Protein AF-A0A8H9GTN0-F1 (afdb_monomer_lite)

Sequence (130 aa):
MPLTSEQLRRVQFLVQPAAWAFHETLPDEQAADLEVALAETGDLRLVAAYVLDVVAQAAGRAGAAASAGQVKRFRVEGEYEEEYFAGTSVEAGDAQAWTARAAELRADVKGELDLRDQPGTVSGPVEVSF

Radius of gyration: 23.11 Å; chains: 1; bounding box: 48×49×85 Å

Organism: NCBI:txid1452751

Secondary structure (DSSP, 8-state):
-PPPHHHHHHHHHHH-HHHHHHHTTS-TTTS--HHHHHHHH--HHHHHHHHHHHHHHHHHHHHHHHHHHT------SS-----------HHHHHHHHHHHHHHHHHHHHHHHHHHHH-------------

pLDDT: mean 73.45, std 18.66, range [33.41, 91.69]

Foldseek 3Di:
DDDDPVLVVVLCVLLDVVLVVLLVVDDPVLRDDLVVQCVVPVDSLLSSLSSLQSSLVVLVVVLVVVVVPPPPPDPDPDDDDPPPPPCPPVSNVSSVVSNVSSVVSVVVVVVVVVVVPDPDDPPDDPPPDD

Structure (mmCIF, N/CA/C/O backbone):
data_AF-A0A8H9GTN0-F1
#
_entry.id   AF-A0A8H9GTN0-F1
#
loop_
_atom_site.group_PDB
_atom_site.id
_atom_site.type_symbol
_atom_site.label_atom_id
_atom_site.label_alt_id
_atom_site.label_comp_id
_atom_site.label_asym_id
_atom_site.label_entity_id
_atom_site.label_seq_id
_atom_site.pdbx_PDB_ins_code
_atom_site.Cartn_x
_atom_site.Cartn_y
_atom_site.Cartn_z
_atom_site.occupancy
_atom_site.B_iso_or_equiv
_atom_site.auth_seq_id
_atom_site.auth_comp_id
_atom_site.auth_asym_id
_atom_site.auth_atom_id
_atom_site.pdbx_PDB_model_num
ATOM 1 N N . MET A 1 1 ? -1.096 20.865 5.136 1.00 58.28 1 MET A N 1
ATOM 2 C CA . MET A 1 1 ? -0.351 21.019 6.408 1.00 58.28 1 MET A CA 1
ATOM 3 C C . MET A 1 1 ? 0.605 19.855 6.391 1.00 58.28 1 MET A C 1
ATOM 5 O O . MET A 1 1 ? 0.104 18.734 6.349 1.00 58.28 1 MET A O 1
ATOM 9 N N . PRO A 1 2 ? 1.921 20.103 6.368 1.00 76.25 2 PRO A N 1
ATOM 10 C CA . PRO A 1 2 ? 2.879 19.035 6.135 1.00 76.25 2 PRO A CA 1
ATOM 11 C C . PRO A 1 2 ? 2.801 18.005 7.259 1.00 76.25 2 PRO A C 1
ATOM 13 O O . PRO A 1 2 ? 2.577 18.368 8.420 1.00 76.25 2 PRO A O 1
ATOM 16 N N . LEU A 1 3 ? 2.987 16.726 6.917 1.00 80.06 3 LEU A N 1
ATOM 17 C CA . LEU A 1 3 ? 3.062 15.663 7.916 1.00 80.06 3 LEU A CA 1
ATOM 18 C C . LEU A 1 3 ? 4.161 16.000 8.925 1.00 80.06 3 LEU A C 1
ATOM 20 O O . LEU A 1 3 ? 5.279 16.373 8.566 1.00 80.06 3 LEU A O 1
ATOM 24 N N . THR A 1 4 ? 3.853 15.831 10.206 1.00 90.56 4 THR A N 1
ATOM 25 C CA . THR A 1 4 ? 4.872 15.930 11.255 1.00 90.56 4 THR A CA 1
ATOM 26 C C . THR A 1 4 ? 5.905 14.808 11.100 1.00 90.56 4 THR A C 1
ATOM 28 O O . THR A 1 4 ? 5.602 13.734 10.576 1.00 90.56 4 THR A O 1
ATOM 31 N N . SER A 1 5 ? 7.128 15.013 11.602 1.00 88.12 5 SER A N 1
ATOM 32 C CA . SER A 1 5 ? 8.203 14.009 11.515 1.00 88.12 5 SER A CA 1
ATOM 33 C C . SER A 1 5 ? 7.815 12.656 12.123 1.00 88.12 5 SER A C 1
ATOM 35 O O . SER A 1 5 ? 8.234 11.612 11.628 1.00 88.12 5 SER A O 1
ATOM 37 N N . GLU A 1 6 ? 6.992 12.666 13.173 1.00 89.62 6 GLU A N 1
ATOM 38 C CA . GLU A 1 6 ? 6.504 11.444 13.814 1.00 89.62 6 GLU A CA 1
ATOM 39 C C . GLU A 1 6 ? 5.459 10.723 12.952 1.00 89.62 6 GLU A C 1
ATOM 41 O O . GLU A 1 6 ? 5.532 9.507 12.774 1.00 89.62 6 GLU A O 1
ATOM 46 N N . GLN A 1 7 ? 4.528 11.468 12.342 1.00 88.94 7 GLN A N 1
ATOM 47 C CA . GLN A 1 7 ? 3.561 10.906 11.394 1.00 88.94 7 GLN A CA 1
ATOM 48 C C . GLN A 1 7 ? 4.267 10.279 10.191 1.00 88.94 7 GLN A C 1
ATOM 50 O O . GLN A 1 7 ? 3.938 9.158 9.808 1.00 88.94 7 GLN A O 1
ATOM 55 N N . LEU A 1 8 ? 5.280 10.958 9.645 1.00 88.94 8 LEU A N 1
ATOM 56 C CA . LEU A 1 8 ? 6.074 10.443 8.533 1.00 88.94 8 LEU A CA 1
ATOM 57 C C . LEU A 1 8 ? 6.791 9.140 8.909 1.00 88.94 8 LEU A C 1
ATOM 59 O O . LEU A 1 8 ? 6.680 8.148 8.191 1.00 88.94 8 LEU A O 1
ATOM 63 N N . ARG A 1 9 ? 7.462 9.102 10.068 1.00 88.94 9 ARG A N 1
ATOM 64 C CA . ARG A 1 9 ? 8.134 7.888 10.559 1.00 88.94 9 ARG A CA 1
ATOM 65 C C . ARG A 1 9 ? 7.151 6.731 10.736 1.00 88.94 9 ARG A C 1
ATOM 67 O O . ARG A 1 9 ? 7.482 5.584 10.434 1.00 88.94 9 ARG A O 1
ATOM 74 N N . ARG A 1 10 ? 5.933 7.014 11.206 1.00 89.38 10 ARG A N 1
ATOM 75 C CA . ARG A 1 10 ? 4.895 5.992 11.366 1.00 89.38 10 ARG A CA 1
ATOM 76 C C . ARG A 1 10 ? 4.421 5.442 10.023 1.00 89.38 10 ARG A C 1
ATOM 78 O O . ARG A 1 10 ? 4.278 4.228 9.906 1.00 89.38 10 ARG A O 1
ATOM 85 N N . VAL A 1 11 ? 4.224 6.301 9.023 1.00 90.06 11 VAL A N 1
ATOM 86 C CA . VAL A 1 11 ? 3.872 5.881 7.657 1.00 90.06 11 VAL A CA 1
ATOM 87 C C . VAL A 1 11 ? 4.987 5.021 7.062 1.00 90.06 11 VAL A C 1
ATOM 89 O O . VAL A 1 11 ? 4.707 3.915 6.612 1.00 90.06 11 VAL A O 1
ATOM 92 N N . GLN A 1 12 ? 6.249 5.449 7.157 1.00 88.69 12 GLN A N 1
ATOM 93 C CA . GLN A 1 12 ? 7.406 4.678 6.680 1.00 88.69 12 GLN A CA 1
ATOM 94 C C . GLN A 1 12 ? 7.477 3.279 7.303 1.00 88.69 12 GLN A C 1
ATOM 96 O O . GLN A 1 12 ? 7.710 2.288 6.612 1.00 88.69 12 GLN A O 1
ATOM 101 N N . PHE A 1 13 ? 7.224 3.180 8.610 1.00 90.75 13 PHE A N 1
ATOM 102 C CA . PHE A 1 13 ? 7.180 1.894 9.300 1.00 90.75 13 PHE A CA 1
ATOM 103 C C . PHE A 1 13 ? 6.061 0.982 8.769 1.00 90.75 13 PHE A C 1
ATOM 105 O O . PHE A 1 13 ? 6.279 -0.214 8.593 1.00 90.75 13 PHE A O 1
ATOM 112 N N . LEU A 1 14 ? 4.870 1.532 8.504 1.00 89.50 14 LEU A N 1
ATOM 113 C CA . LEU A 1 14 ? 3.714 0.767 8.021 1.00 89.50 14 LEU A CA 1
ATOM 114 C C . LEU A 1 14 ? 3.846 0.336 6.555 1.00 89.50 14 LEU A C 1
ATOM 116 O O . LEU A 1 14 ? 3.432 -0.773 6.217 1.00 89.50 14 LEU A O 1
ATOM 120 N N . VAL A 1 15 ? 4.430 1.196 5.717 1.00 88.62 15 VAL A N 1
ATOM 121 C CA . VAL A 1 15 ? 4.717 0.926 4.299 1.00 88.62 15 VAL A CA 1
ATOM 122 C C . VAL A 1 15 ? 5.818 -0.128 4.146 1.00 88.62 15 VAL A C 1
ATOM 124 O O . VAL A 1 15 ? 5.799 -0.879 3.184 1.00 88.62 15 VAL A O 1
ATOM 127 N N . GLN A 1 16 ? 6.694 -0.279 5.142 1.00 88.12 16 GLN A N 1
ATOM 128 C CA . GLN A 1 16 ? 7.892 -1.125 5.126 1.00 88.12 16 GLN A CA 1
ATOM 129 C C . GLN A 1 16 ? 9.039 -0.536 4.278 1.00 88.12 16 GLN A C 1
ATOM 131 O O . GLN A 1 16 ? 8.797 0.120 3.262 1.00 88.12 16 GLN A O 1
ATOM 136 N N . PRO A 1 17 ? 10.311 -0.791 4.652 1.00 84.69 17 PRO A N 1
ATOM 137 C CA . PRO A 1 17 ? 11.462 -0.136 4.024 1.00 84.69 17 PRO A CA 1
ATOM 138 C C . PRO A 1 17 ? 11.606 -0.393 2.519 1.00 84.69 17 PRO A C 1
ATOM 140 O O . PRO A 1 17 ? 11.999 0.510 1.791 1.00 84.69 17 PRO A O 1
ATOM 143 N N . ALA A 1 18 ? 11.284 -1.602 2.046 1.00 82.81 18 ALA A N 1
ATOM 144 C CA . ALA A 1 18 ? 11.433 -1.964 0.634 1.00 82.81 18 ALA A CA 1
ATOM 145 C C . ALA A 1 18 ? 10.444 -1.207 -0.269 1.00 82.81 18 ALA A C 1
ATOM 147 O O . ALA A 1 18 ? 10.841 -0.638 -1.283 1.00 82.81 18 ALA A O 1
ATOM 148 N N . ALA A 1 19 ? 9.173 -1.140 0.134 1.00 84.06 19 ALA A N 1
ATOM 149 C CA . ALA A 1 19 ? 8.153 -0.373 -0.575 1.00 84.06 19 ALA A CA 1
ATOM 150 C C . ALA A 1 19 ? 8.440 1.133 -0.525 1.00 84.06 19 ALA A C 1
ATOM 152 O O . ALA A 1 19 ? 8.255 1.827 -1.521 1.00 84.06 19 ALA A O 1
ATOM 153 N N . TRP A 1 20 ? 8.931 1.637 0.613 1.00 86.88 20 TRP A N 1
ATOM 154 C CA . TRP A 1 20 ? 9.318 3.042 0.736 1.00 86.88 20 TRP A CA 1
ATOM 155 C C . TRP A 1 20 ? 10.485 3.396 -0.191 1.00 86.88 20 TRP A C 1
ATOM 157 O O . TRP A 1 20 ? 10.409 4.373 -0.924 1.00 86.88 20 TRP A O 1
ATOM 167 N N . ALA A 1 21 ? 11.528 2.564 -0.228 1.00 86.00 21 ALA A N 1
ATOM 168 C CA . ALA A 1 21 ? 12.650 2.768 -1.137 1.00 86.00 21 ALA A CA 1
ATOM 169 C C . ALA A 1 21 ? 12.200 2.766 -2.607 1.00 86.00 21 ALA A C 1
ATOM 171 O O . ALA A 1 21 ? 12.689 3.568 -3.394 1.00 86.00 21 ALA A O 1
ATOM 172 N N . PHE A 1 22 ? 11.243 1.908 -2.981 1.00 83.56 22 PHE A N 1
ATOM 173 C CA . PHE A 1 22 ? 10.677 1.916 -4.330 1.00 83.56 22 PHE A CA 1
ATOM 174 C C . PHE A 1 22 ? 9.868 3.190 -4.613 1.00 83.56 22 PHE A C 1
ATOM 176 O O . PHE A 1 22 ? 10.012 3.771 -5.687 1.00 83.56 22 PHE A O 1
ATOM 183 N N . HIS A 1 23 ? 9.069 3.666 -3.652 1.00 85.62 23 HIS A N 1
ATOM 184 C CA . HIS A 1 23 ? 8.344 4.940 -3.755 1.00 85.62 23 HIS A CA 1
ATOM 185 C C . HIS A 1 23 ? 9.287 6.119 -4.028 1.00 85.62 23 HIS A C 1
ATOM 187 O O . HIS A 1 23 ? 8.995 6.920 -4.909 1.00 85.62 23 HIS A O 1
ATOM 193 N N . GLU A 1 24 ? 10.449 6.166 -3.371 1.00 86.75 24 GLU A N 1
ATOM 194 C CA . GLU A 1 24 ? 11.464 7.215 -3.576 1.00 86.75 24 GLU A CA 1
ATOM 195 C C . GLU A 1 24 ? 12.102 7.199 -4.977 1.00 86.75 24 GLU A C 1
ATOM 197 O O . GLU A 1 24 ? 12.718 8.183 -5.385 1.00 86.75 24 GLU A O 1
ATOM 202 N N . THR A 1 25 ? 11.958 6.106 -5.735 1.00 85.50 25 THR A N 1
ATOM 203 C CA . THR A 1 25 ? 12.416 6.034 -7.135 1.00 85.50 25 THR A CA 1
ATOM 204 C C . THR A 1 25 ? 11.370 6.502 -8.146 1.00 85.50 25 THR A C 1
ATOM 206 O O . THR A 1 25 ? 11.694 6.665 -9.326 1.00 85.50 25 THR A O 1
ATOM 209 N N . LEU A 1 26 ? 10.120 6.704 -7.715 1.00 83.62 26 LEU A N 1
ATOM 210 C CA . LEU A 1 26 ? 9.044 7.134 -8.600 1.00 83.62 26 LEU A CA 1
ATOM 211 C C . LEU A 1 26 ? 9.181 8.626 -8.933 1.00 83.62 26 LEU A C 1
ATOM 213 O O . LEU A 1 26 ? 9.571 9.417 -8.076 1.00 83.62 26 LEU A O 1
ATOM 217 N N . PRO A 1 27 ? 8.832 9.039 -10.164 1.00 85.44 27 PRO A N 1
ATOM 218 C CA . PRO A 1 27 ? 8.740 10.457 -10.488 1.00 85.44 27 PRO A CA 1
ATOM 219 C C . PRO A 1 27 ? 7.619 11.113 -9.672 1.00 85.44 27 PRO A C 1
ATOM 221 O O . PRO A 1 27 ? 6.608 10.467 -9.389 1.00 85.44 27 PRO A O 1
ATOM 224 N N . ASP A 1 28 ? 7.760 12.404 -9.362 1.00 81.50 28 ASP A N 1
ATOM 225 C CA . ASP A 1 28 ? 6.830 13.147 -8.493 1.00 81.50 28 ASP A CA 1
ATOM 226 C C . ASP A 1 28 ? 5.359 13.047 -8.940 1.00 81.50 28 ASP A C 1
ATOM 228 O O . ASP A 1 28 ? 4.457 12.978 -8.115 1.00 81.50 28 ASP A O 1
ATOM 232 N N . GLU A 1 29 ? 5.106 12.963 -10.250 1.00 83.44 29 GLU A N 1
ATOM 233 C CA . GLU A 1 29 ? 3.761 12.815 -10.832 1.00 83.44 29 GLU A CA 1
ATOM 234 C C . GLU A 1 29 ? 3.093 11.465 -10.511 1.00 83.44 29 GLU A C 1
ATOM 236 O O . GLU A 1 29 ? 1.875 11.324 -10.621 1.00 83.44 29 GLU A O 1
ATOM 241 N N . GLN A 1 30 ? 3.890 10.451 -10.172 1.00 78.38 30 GLN A N 1
ATOM 242 C CA . GLN A 1 30 ? 3.447 9.095 -9.836 1.00 78.38 30 GLN A CA 1
ATOM 243 C C . GLN A 1 30 ? 3.631 8.785 -8.348 1.00 78.38 30 GLN A C 1
ATOM 245 O O . GLN A 1 30 ? 3.104 7.781 -7.867 1.00 78.38 30 GLN A O 1
ATOM 250 N N . ALA A 1 31 ? 4.370 9.621 -7.619 1.00 83.81 31 ALA A N 1
ATOM 251 C CA . ALA A 1 31 ? 4.550 9.492 -6.189 1.00 83.81 31 ALA A CA 1
ATOM 252 C C . ALA A 1 31 ? 3.240 9.815 -5.451 1.00 83.81 31 ALA A C 1
ATOM 254 O O . ALA A 1 31 ? 2.505 10.743 -5.782 1.00 83.81 31 ALA A O 1
ATOM 255 N N . ALA A 1 32 ? 2.938 9.031 -4.417 1.00 85.00 32 ALA A N 1
ATOM 256 C CA . ALA A 1 32 ? 1.802 9.289 -3.543 1.00 85.00 32 ALA A CA 1
ATOM 257 C C . AL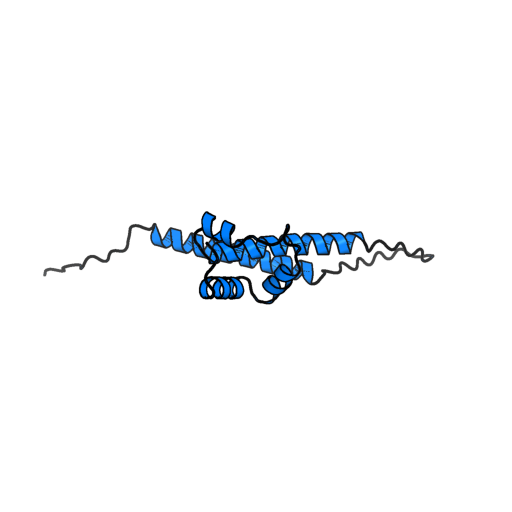A A 1 32 ? 1.938 10.639 -2.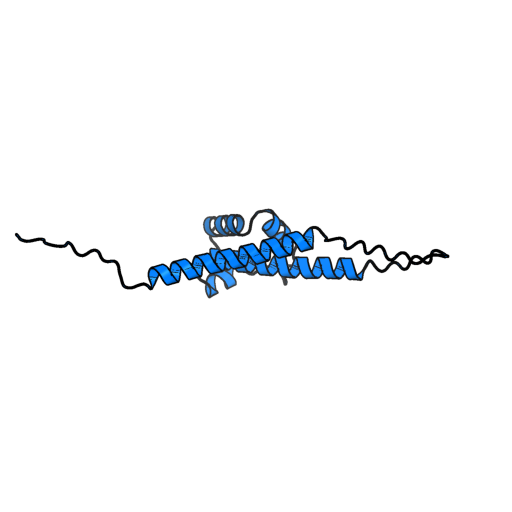808 1.00 85.00 32 ALA A C 1
ATOM 259 O O . ALA A 1 32 ? 2.884 10.831 -2.043 1.00 85.00 32 ALA A O 1
ATOM 260 N N . ASP A 1 33 ? 0.952 11.526 -2.975 1.00 87.94 33 ASP A N 1
ATOM 261 C CA . ASP A 1 33 ? 0.822 12.749 -2.178 1.00 87.94 33 ASP A CA 1
ATOM 262 C C . ASP A 1 33 ? 0.269 12.420 -0.782 1.00 87.94 33 ASP A C 1
ATOM 264 O O . ASP A 1 33 ? -0.917 12.130 -0.590 1.00 87.94 33 ASP A O 1
ATOM 268 N N . LEU A 1 34 ? 1.164 12.437 0.205 1.00 88.00 34 LEU A N 1
ATOM 269 C CA . LEU A 1 34 ? 0.851 12.083 1.588 1.00 88.00 34 LEU A CA 1
ATOM 270 C C . LEU A 1 34 ? -0.011 13.140 2.283 1.00 88.00 34 LEU A C 1
ATOM 272 O O . LEU A 1 34 ? -0.796 12.786 3.164 1.00 88.00 34 LEU A O 1
ATOM 276 N N . GLU A 1 35 ? 0.137 14.419 1.926 1.00 87.12 35 GLU A N 1
ATOM 277 C CA . GLU A 1 35 ? -0.633 15.500 2.547 1.00 87.12 35 GLU A CA 1
ATOM 278 C C . GLU A 1 35 ? -2.100 15.405 2.142 1.00 87.12 35 GLU A C 1
ATOM 280 O O . GLU A 1 35 ? -2.982 15.483 3.000 1.00 87.12 35 GLU A O 1
ATOM 285 N N . VAL A 1 36 ? -2.355 15.178 0.852 1.00 87.56 36 VAL A N 1
ATOM 286 C CA . VAL A 1 36 ? -3.710 14.981 0.331 1.00 87.56 36 VAL A CA 1
ATOM 287 C C . VAL A 1 36 ? -4.309 13.693 0.895 1.00 87.56 36 VAL A C 1
ATOM 289 O O . VAL A 1 36 ? -5.425 13.711 1.409 1.00 87.56 36 VAL A O 1
ATOM 292 N N . ALA A 1 37 ? -3.557 12.588 0.899 1.00 87.88 37 ALA A N 1
ATOM 293 C CA . ALA A 1 37 ? -4.042 11.321 1.446 1.00 87.88 37 ALA A CA 1
ATOM 294 C C . ALA A 1 37 ? -4.420 11.431 2.935 1.00 87.88 37 ALA A C 1
ATOM 296 O O . ALA A 1 37 ? -5.439 10.879 3.359 1.00 87.88 37 ALA A O 1
ATOM 297 N N . LEU A 1 38 ? -3.628 12.153 3.735 1.00 88.31 38 LEU A N 1
ATOM 298 C CA . LEU A 1 38 ? -3.928 12.375 5.150 1.00 88.31 38 LEU A CA 1
ATOM 299 C C . LEU A 1 38 ? -5.151 13.278 5.339 1.00 88.31 38 LEU A C 1
ATOM 301 O O . LEU A 1 38 ? -5.950 13.019 6.236 1.00 88.31 38 LEU A O 1
ATOM 305 N N . ALA A 1 39 ? -5.308 14.311 4.509 1.00 87.25 39 ALA A N 1
ATOM 306 C CA . ALA A 1 39 ? -6.461 15.207 4.568 1.00 87.25 39 ALA A CA 1
ATOM 307 C C . ALA A 1 39 ? -7.782 14.484 4.252 1.00 87.25 39 ALA A C 1
ATOM 309 O O . ALA A 1 39 ? -8.781 14.733 4.922 1.00 87.25 39 ALA A O 1
ATOM 310 N N . GLU A 1 40 ? -7.771 13.568 3.282 1.00 89.38 40 GLU A N 1
ATOM 311 C CA . GLU A 1 40 ? -8.961 12.817 2.860 1.00 89.38 40 GLU A CA 1
ATOM 312 C C . GLU A 1 40 ? -9.321 11.678 3.825 1.00 89.38 40 GLU A C 1
ATOM 314 O O . GLU A 1 40 ? -10.494 11.429 4.096 1.00 89.38 40 GLU A O 1
ATOM 319 N N . THR A 1 41 ? -8.322 10.963 4.351 1.00 87.31 41 THR A N 1
ATOM 320 C CA . THR A 1 41 ? -8.566 9.748 5.150 1.00 87.31 41 THR A CA 1
ATOM 321 C C . THR A 1 41 ? -8.566 9.988 6.655 1.00 87.31 41 THR A C 1
ATOM 323 O O . THR A 1 41 ? -9.218 9.249 7.390 1.00 87.31 41 THR A O 1
ATOM 326 N N . GLY A 1 42 ? -7.805 10.975 7.136 1.00 87.06 42 GLY A N 1
ATOM 327 C CA . GLY A 1 42 ? -7.606 11.234 8.563 1.00 87.06 42 GLY A CA 1
ATOM 328 C C . GLY A 1 42 ? -6.855 10.135 9.332 1.00 87.06 42 GLY A C 1
ATOM 329 O O . GLY A 1 42 ? -6.669 10.278 10.540 1.00 87.06 42 GLY A O 1
ATOM 330 N N . ASP A 1 43 ? -6.399 9.062 8.672 1.00 89.38 43 ASP A N 1
ATOM 331 C CA . ASP A 1 43 ? -5.760 7.904 9.310 1.00 89.38 43 ASP A CA 1
ATOM 332 C C . ASP A 1 43 ? -4.444 7.527 8.609 1.00 89.38 43 ASP A C 1
ATOM 334 O O . ASP A 1 43 ? -4.398 7.226 7.416 1.00 89.38 43 ASP A O 1
ATOM 338 N N . LEU A 1 44 ? -3.352 7.483 9.377 1.00 90.94 44 LEU A N 1
ATOM 339 C CA . LEU A 1 44 ? -2.009 7.166 8.876 1.00 90.94 44 LEU A CA 1
ATOM 340 C C . LEU A 1 44 ? -1.889 5.746 8.302 1.00 90.94 44 LEU A C 1
ATOM 342 O O . LEU A 1 44 ? -1.037 5.505 7.447 1.00 90.94 44 LEU A O 1
ATOM 346 N N . ARG A 1 45 ? -2.715 4.797 8.757 1.00 91.69 45 ARG A N 1
ATOM 347 C CA . ARG A 1 45 ? -2.760 3.430 8.217 1.00 91.69 45 ARG A CA 1
ATOM 348 C C . ARG A 1 45 ? -3.352 3.424 6.815 1.00 91.69 45 ARG A C 1
ATOM 350 O O . ARG A 1 45 ? -2.849 2.706 5.955 1.00 91.69 45 ARG A O 1
ATOM 357 N N . LEU A 1 46 ? -4.365 4.254 6.569 1.00 89.75 46 LEU A N 1
ATOM 358 C CA . LEU A 1 46 ? -4.951 4.419 5.240 1.00 89.75 46 LEU A CA 1
ATOM 359 C C . LEU A 1 46 ? -4.004 5.169 4.301 1.00 89.75 46 LEU A C 1
ATOM 361 O O . LEU A 1 46 ? -3.877 4.779 3.144 1.00 89.75 46 LEU A O 1
ATOM 365 N N . VAL A 1 47 ? -3.262 6.158 4.809 1.00 91.19 47 VAL A N 1
ATOM 366 C CA . VAL A 1 47 ? -2.171 6.798 4.054 1.00 91.19 47 VAL A CA 1
ATOM 367 C C . VAL A 1 47 ? -1.109 5.771 3.654 1.00 91.19 47 VAL A C 1
ATOM 369 O O . VAL A 1 47 ? -0.729 5.700 2.489 1.00 91.19 47 VAL A O 1
ATOM 372 N N . ALA A 1 48 ? -0.665 4.918 4.581 1.00 90.69 48 ALA A N 1
ATOM 373 C CA . ALA A 1 48 ? 0.290 3.855 4.268 1.00 90.69 48 ALA A CA 1
ATOM 374 C C . ALA A 1 48 ? -0.268 2.846 3.247 1.00 90.69 48 ALA A C 1
ATOM 376 O O . ALA A 1 48 ? 0.438 2.455 2.319 1.00 90.69 48 ALA A O 1
ATOM 377 N N . ALA A 1 49 ? -1.543 2.465 3.368 1.00 91.25 49 ALA A N 1
ATOM 378 C CA . ALA A 1 49 ? -2.215 1.599 2.401 1.00 91.25 49 ALA A CA 1
ATOM 379 C C . ALA A 1 49 ? -2.339 2.244 1.009 1.00 91.25 49 ALA A C 1
ATOM 381 O O . ALA A 1 49 ? -2.333 1.535 0.005 1.00 91.25 49 ALA A O 1
ATOM 382 N N . TYR A 1 50 ? -2.462 3.569 0.934 1.00 91.62 50 TYR A N 1
ATOM 383 C CA . TYR A 1 50 ? -2.458 4.304 -0.328 1.00 91.62 50 TYR A CA 1
ATOM 384 C C . TYR A 1 50 ? -1.073 4.282 -0.984 1.00 91.62 50 TYR A C 1
ATOM 386 O O . TYR A 1 50 ? -0.962 3.945 -2.160 1.00 91.62 50 TYR A O 1
ATOM 394 N N . VAL A 1 51 ? -0.009 4.548 -0.216 1.00 91.31 51 VAL A N 1
ATOM 395 C CA . VAL A 1 51 ? 1.375 4.458 -0.717 1.00 91.31 51 VAL A CA 1
ATOM 396 C C . VAL A 1 51 ? 1.663 3.059 -1.257 1.00 91.31 51 VAL A C 1
ATOM 398 O O . VAL A 1 51 ? 2.181 2.938 -2.364 1.00 91.31 51 VAL A O 1
ATOM 401 N N . LEU A 1 52 ? 1.281 2.016 -0.511 1.00 90.56 52 LEU A N 1
ATOM 402 C CA . LEU A 1 52 ? 1.452 0.614 -0.905 1.00 90.56 52 LEU A CA 1
ATOM 403 C C . LEU A 1 52 ? 0.742 0.270 -2.223 1.00 90.56 52 LEU A C 1
ATOM 405 O O . LEU A 1 52 ? 1.325 -0.406 -3.068 1.00 90.56 52 LEU A O 1
ATOM 409 N N . ASP A 1 53 ? -0.479 0.767 -2.437 1.00 90.50 53 ASP A N 1
ATOM 410 C CA . ASP A 1 53 ? -1.187 0.577 -3.709 1.00 90.50 53 ASP A CA 1
ATOM 411 C C . ASP A 1 53 ? -0.468 1.281 -4.870 1.00 90.50 53 ASP A C 1
ATOM 413 O O . ASP A 1 53 ? -0.358 0.716 -5.958 1.00 90.50 53 ASP A O 1
ATOM 417 N N . VAL A 1 54 ? 0.032 2.504 -4.654 1.00 89.31 54 VAL A N 1
ATOM 418 C CA . VAL A 1 54 ? 0.753 3.274 -5.680 1.00 89.31 54 VAL A CA 1
ATOM 419 C C . VAL A 1 54 ? 2.032 2.551 -6.102 1.00 89.31 54 VAL A C 1
ATOM 421 O O . VAL A 1 54 ? 2.258 2.349 -7.298 1.00 89.31 54 VAL A O 1
ATOM 424 N N . VAL A 1 55 ? 2.839 2.090 -5.141 1.00 89.12 55 VAL A N 1
ATOM 425 C CA . VAL A 1 55 ? 4.071 1.349 -5.457 1.00 89.12 55 VAL A CA 1
ATOM 426 C C . VAL A 1 55 ? 3.783 -0.007 -6.088 1.00 89.12 55 VAL A C 1
ATOM 428 O O . VAL A 1 55 ? 4.480 -0.389 -7.024 1.00 89.12 55 VAL A O 1
ATOM 431 N N . ALA A 1 56 ? 2.728 -0.710 -5.663 1.00 87.75 56 ALA A N 1
ATOM 432 C CA . ALA A 1 56 ? 2.334 -1.979 -6.268 1.00 87.75 56 ALA A CA 1
ATOM 433 C C . ALA A 1 56 ? 1.889 -1.805 -7.726 1.00 87.75 56 ALA A C 1
ATOM 435 O O . ALA A 1 56 ? 2.278 -2.587 -8.595 1.00 87.75 56 ALA A O 1
ATOM 436 N N . GLN A 1 57 ? 1.12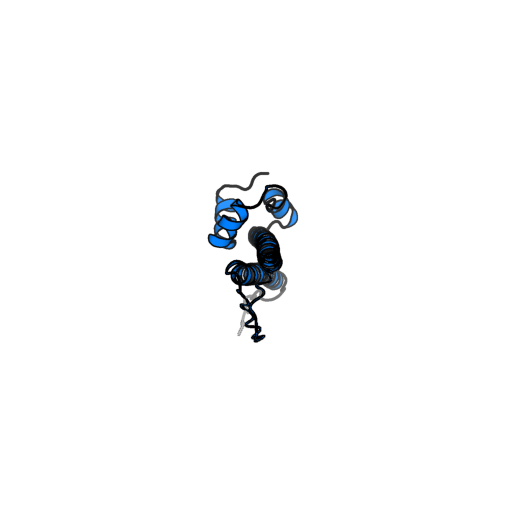1 -0.752 -8.026 1.00 87.06 57 GLN A N 1
ATOM 437 C CA . GLN A 1 57 ? 0.727 -0.430 -9.398 1.00 87.06 57 GLN A CA 1
ATOM 438 C C . GLN A 1 57 ? 1.935 -0.072 -10.266 1.00 87.06 57 GLN A C 1
ATOM 440 O O . GLN A 1 57 ? 2.028 -0.530 -11.407 1.00 87.06 57 GLN A O 1
ATOM 445 N N . ALA A 1 58 ? 2.863 0.726 -9.739 1.00 85.44 58 ALA A N 1
ATOM 446 C CA . ALA A 1 58 ? 4.072 1.106 -10.457 1.00 85.44 58 ALA A CA 1
ATOM 447 C C . ALA A 1 58 ? 4.996 -0.101 -10.709 1.00 85.44 58 ALA A C 1
ATOM 449 O O . ALA A 1 58 ? 5.439 -0.299 -11.842 1.00 85.44 58 ALA A O 1
ATOM 450 N N . ALA A 1 59 ? 5.197 -0.970 -9.715 1.00 82.44 59 ALA A N 1
ATOM 451 C CA . ALA A 1 59 ? 5.954 -2.213 -9.868 1.00 82.44 59 ALA A CA 1
ATOM 452 C C . ALA A 1 59 ? 5.290 -3.185 -10.855 1.00 82.44 59 ALA A C 1
ATOM 454 O O . ALA A 1 59 ? 5.965 -3.757 -11.710 1.00 82.44 59 ALA A O 1
ATOM 455 N N . GLY A 1 60 ? 3.958 -3.309 -10.827 1.00 79.06 60 GLY A N 1
ATOM 456 C CA . GLY A 1 60 ? 3.212 -4.107 -11.801 1.00 79.06 60 GLY A CA 1
ATOM 457 C C . GLY A 1 60 ? 3.386 -3.608 -13.241 1.00 79.06 60 GLY A C 1
ATOM 458 O O . GLY A 1 60 ? 3.566 -4.410 -14.160 1.00 79.06 60 GLY A O 1
ATOM 459 N N . ARG A 1 61 ? 3.403 -2.284 -13.454 1.00 78.31 61 ARG A N 1
ATOM 460 C CA . ARG A 1 61 ? 3.689 -1.683 -14.770 1.00 78.31 61 ARG A CA 1
ATOM 461 C C . ARG A 1 61 ? 5.138 -1.910 -15.203 1.00 78.31 61 ARG A C 1
ATOM 463 O O . ARG A 1 61 ? 5.366 -2.217 -16.371 1.00 78.31 61 ARG A O 1
ATOM 470 N N . ALA A 1 62 ? 6.096 -1.797 -14.284 1.00 71.44 62 ALA A N 1
ATOM 471 C CA . ALA A 1 62 ? 7.508 -2.057 -14.558 1.00 71.44 62 ALA A CA 1
ATOM 472 C C . ALA A 1 62 ? 7.753 -3.525 -14.952 1.00 71.44 62 ALA A C 1
ATOM 474 O O . ALA A 1 62 ? 8.373 -3.785 -15.983 1.00 71.44 62 ALA A O 1
ATOM 475 N N . GLY A 1 63 ? 7.174 -4.479 -14.215 1.00 62.94 63 GLY A N 1
ATOM 476 C CA . GLY A 1 63 ? 7.251 -5.906 -14.543 1.00 62.94 63 GLY A CA 1
ATOM 477 C C . GLY A 1 63 ? 6.575 -6.251 -15.875 1.00 62.94 63 GLY A C 1
ATOM 478 O O . GLY A 1 63 ? 7.101 -7.048 -16.656 1.00 62.94 63 GLY A O 1
ATOM 479 N N . ALA A 1 64 ? 5.453 -5.598 -16.201 1.00 59.69 64 ALA A N 1
ATOM 480 C CA . ALA A 1 64 ? 4.801 -5.749 -17.502 1.00 59.69 64 ALA A CA 1
ATOM 481 C C . ALA A 1 64 ? 5.655 -5.181 -18.654 1.00 59.69 64 ALA A C 1
ATOM 483 O O . ALA A 1 64 ? 5.743 -5.798 -19.716 1.00 59.69 64 ALA A O 1
ATOM 484 N N . ALA A 1 65 ? 6.324 -4.042 -18.448 1.00 57.94 65 ALA A N 1
ATOM 485 C CA . ALA A 1 65 ? 7.225 -3.444 -19.434 1.00 57.94 65 ALA A CA 1
ATOM 486 C C . ALA A 1 65 ? 8.489 -4.293 -19.663 1.00 57.94 65 ALA A C 1
ATOM 488 O O . ALA A 1 65 ? 8.895 -4.488 -20.811 1.00 57.94 65 ALA A O 1
ATOM 489 N N . ALA A 1 66 ? 9.070 -4.857 -18.598 1.00 54.41 66 ALA A N 1
ATOM 490 C CA . ALA A 1 66 ? 10.184 -5.802 -18.686 1.00 54.41 66 ALA A CA 1
ATOM 491 C C . ALA A 1 66 ? 9.789 -7.067 -19.471 1.00 54.41 66 ALA A C 1
ATOM 493 O O . ALA A 1 66 ? 10.504 -7.481 -20.385 1.00 54.41 66 ALA A O 1
ATOM 494 N N . SER A 1 67 ? 8.596 -7.605 -19.201 1.00 50.72 67 SER A N 1
ATOM 495 C CA . SER A 1 67 ? 8.046 -8.765 -19.918 1.00 50.72 67 SER A CA 1
ATOM 496 C C . SER A 1 67 ? 7.774 -8.471 -21.401 1.00 50.72 67 SER A C 1
ATOM 498 O O . SER A 1 67 ? 7.991 -9.327 -22.258 1.00 50.72 67 SER A O 1
ATOM 500 N N . ALA A 1 68 ? 7.349 -7.249 -21.738 1.00 50.00 68 ALA A N 1
ATOM 501 C CA . ALA A 1 68 ? 7.111 -6.836 -23.123 1.00 50.00 68 ALA A CA 1
ATOM 502 C C . ALA A 1 68 ? 8.412 -6.627 -23.928 1.00 50.00 68 ALA A C 1
ATOM 504 O O . ALA A 1 68 ? 8.423 -6.810 -25.147 1.00 50.00 68 ALA A O 1
ATOM 505 N N . GLY A 1 69 ? 9.517 -6.266 -23.264 1.00 44.69 69 GLY A N 1
ATOM 506 C CA . GLY A 1 69 ? 10.830 -6.050 -23.883 1.00 44.69 69 GLY A CA 1
ATOM 507 C C . GLY A 1 69 ? 11.641 -7.325 -24.149 1.00 44.69 69 GLY A C 1
ATOM 508 O O . GLY A 1 69 ? 12.636 -7.279 -24.874 1.00 44.69 69 GLY A O 1
ATOM 509 N N . GLN A 1 70 ? 11.224 -8.471 -23.604 1.00 44.06 70 GLN A N 1
ATOM 510 C CA . GLN A 1 70 ? 11.982 -9.725 -23.656 1.00 44.06 70 GLN A CA 1
ATOM 511 C C . GLN A 1 70 ? 11.608 -10.638 -24.838 1.00 44.06 70 GLN A C 1
ATOM 513 O O . GLN A 1 70 ? 12.002 -11.799 -24.880 1.00 44.06 70 GLN A O 1
ATOM 518 N N . VAL A 1 71 ? 10.928 -10.120 -25.869 1.00 46.62 71 VAL A N 1
ATOM 519 C CA . VAL A 1 71 ? 10.758 -10.829 -27.152 1.00 46.62 71 VAL A CA 1
ATOM 520 C C . VAL A 1 71 ? 11.989 -10.599 -28.040 1.00 46.62 71 VAL A C 1
ATOM 522 O O . VAL A 1 71 ? 11.917 -10.016 -29.123 1.00 46.62 71 VAL A O 1
ATOM 525 N N . LYS A 1 72 ? 13.163 -11.071 -27.605 1.00 42.38 72 LYS A N 1
ATOM 526 C CA . LYS A 1 72 ? 14.274 -11.306 -28.538 1.00 42.38 72 LYS A CA 1
ATOM 527 C C . LYS A 1 72 ? 14.002 -12.629 -29.249 1.00 42.38 72 LYS A C 1
ATOM 529 O O . LYS A 1 72 ? 14.321 -13.691 -28.730 1.00 42.38 72 LYS A O 1
ATOM 534 N N . ARG A 1 73 ? 13.419 -12.555 -30.452 1.00 48.78 73 ARG A N 1
ATOM 535 C CA . ARG A 1 73 ? 13.357 -13.676 -31.404 1.00 48.78 73 ARG A CA 1
ATOM 536 C C . ARG A 1 73 ? 14.781 -14.154 -31.698 1.00 48.78 73 ARG A C 1
ATOM 538 O O . ARG A 1 73 ? 15.450 -13.595 -32.565 1.00 48.78 73 ARG A O 1
ATOM 545 N N . PHE A 1 74 ? 15.242 -15.177 -30.992 1.00 40.19 74 PHE A N 1
ATOM 546 C CA . PHE A 1 74 ? 16.377 -15.967 -31.440 1.00 40.19 74 PHE A CA 1
ATOM 547 C C . PHE A 1 74 ? 15.857 -16.986 -32.447 1.00 40.19 74 PHE A C 1
ATOM 549 O O . PHE A 1 74 ? 15.088 -17.883 -32.118 1.00 40.19 74 PHE A O 1
ATOM 556 N N . ARG A 1 75 ? 16.243 -16.802 -33.711 1.00 37.53 75 ARG A N 1
ATOM 557 C CA . ARG A 1 75 ? 16.079 -17.818 -34.745 1.00 37.53 75 ARG A CA 1
ATOM 558 C C . ARG A 1 75 ? 17.229 -18.803 -34.557 1.00 37.53 75 ARG A C 1
ATOM 560 O O . ARG A 1 75 ? 18.336 -18.523 -35.002 1.00 37.53 75 ARG A O 1
ATOM 567 N N . VAL A 1 76 ? 16.977 -19.899 -33.853 1.00 40.03 76 VAL A N 1
ATOM 568 C CA . VAL A 1 76 ? 17.865 -21.065 -33.838 1.00 40.03 76 VAL A CA 1
ATOM 569 C C . VAL A 1 76 ? 17.157 -22.155 -34.626 1.00 40.03 76 VAL A C 1
ATOM 571 O O . VAL A 1 76 ? 15.979 -22.430 -34.413 1.00 40.03 76 VAL A O 1
ATOM 574 N N . GLU A 1 77 ? 17.853 -22.669 -35.634 1.00 41.41 77 GLU A N 1
ATOM 575 C CA . GLU A 1 77 ? 17.413 -23.790 -36.454 1.00 41.41 77 GLU A CA 1
ATOM 576 C C . GLU A 1 77 ? 16.983 -24.975 -35.578 1.00 41.41 77 GLU A C 1
ATOM 578 O O . GLU A 1 77 ? 17.770 -25.471 -34.780 1.00 41.41 77 GLU A O 1
ATOM 583 N N . GLY A 1 78 ? 15.766 -25.476 -35.800 1.00 41.44 78 GLY A N 1
ATOM 584 C CA . GLY A 1 78 ? 15.540 -26.921 -35.794 1.00 41.44 78 GLY A CA 1
ATOM 585 C C . GLY A 1 78 ? 14.567 -27.511 -34.779 1.00 41.44 78 GLY A C 1
ATOM 586 O O . GLY A 1 78 ? 13.953 -28.510 -35.131 1.00 41.44 78 GLY A O 1
ATOM 587 N N . GLU A 1 79 ? 14.350 -26.938 -33.594 1.00 33.41 79 GLU A N 1
ATOM 588 C CA . GLU A 1 79 ? 13.460 -27.572 -32.605 1.00 33.41 79 GLU A CA 1
ATOM 589 C C . GLU A 1 79 ? 12.824 -26.523 -31.685 1.00 33.41 79 GLU A C 1
ATOM 591 O O . GLU A 1 79 ? 13.508 -25.777 -30.987 1.00 33.41 79 GLU A O 1
ATOM 596 N N . TYR A 1 80 ? 11.497 -26.404 -31.759 1.00 37.81 80 TYR A N 1
ATOM 597 C CA . TYR A 1 80 ? 10.712 -25.530 -30.893 1.00 37.81 80 TYR A CA 1
ATOM 598 C C . TYR A 1 80 ? 10.532 -26.220 -29.534 1.00 37.81 80 TYR A C 1
ATOM 600 O O . TYR A 1 80 ? 9.593 -26.991 -29.362 1.00 37.81 80 TYR A O 1
ATOM 608 N N . GLU A 1 81 ? 11.399 -25.917 -28.570 1.00 34.94 81 GLU A N 1
ATOM 609 C CA . GLU A 1 81 ? 11.074 -26.037 -27.145 1.00 34.94 81 GLU A CA 1
ATOM 610 C C . GLU A 1 81 ? 10.798 -24.633 -26.597 1.00 34.94 81 GLU A C 1
ATOM 612 O O . GLU A 1 81 ? 11.694 -23.812 -26.399 1.00 34.94 81 GLU A O 1
ATOM 617 N N . GLU A 1 82 ? 9.513 -24.327 -26.408 1.00 41.44 82 GLU A N 1
ATOM 618 C CA . GLU A 1 82 ? 9.053 -23.123 -25.719 1.00 41.44 82 GLU A CA 1
ATOM 619 C C . GLU A 1 82 ? 9.239 -23.305 -24.207 1.00 41.44 82 GLU A C 1
ATOM 621 O O . GLU A 1 82 ? 8.284 -23.535 -23.464 1.00 41.44 82 GLU A O 1
ATOM 626 N N . GLU A 1 83 ? 10.473 -23.191 -23.719 1.00 39.84 83 GLU A N 1
ATOM 627 C CA . GLU A 1 83 ? 10.691 -22.959 -22.293 1.00 39.84 83 GLU A CA 1
ATOM 628 C C . GLU A 1 83 ? 10.325 -21.506 -21.972 1.00 39.84 83 GLU A C 1
ATOM 630 O O . GLU A 1 83 ? 11.114 -20.566 -22.112 1.00 39.84 83 GLU A O 1
ATOM 635 N N . TYR A 1 84 ? 9.073 -21.327 -21.545 1.00 41.56 84 TYR A N 1
ATOM 636 C CA . TYR A 1 84 ? 8.608 -20.130 -20.860 1.00 41.56 84 TYR A CA 1
ATOM 637 C C . TYR A 1 84 ? 9.453 -19.930 -19.596 1.00 41.56 84 TYR A C 1
ATOM 639 O O . TYR A 1 84 ? 9.102 -20.396 -18.512 1.00 41.56 84 TYR A O 1
ATOM 647 N N . PHE A 1 85 ? 10.541 -19.168 -19.702 1.00 41.06 85 PHE A N 1
ATOM 648 C CA . PHE A 1 85 ? 11.080 -18.451 -18.554 1.00 41.06 85 PHE A CA 1
ATOM 649 C C . PHE A 1 85 ? 10.055 -17.381 -18.177 1.00 41.06 85 PHE A C 1
ATOM 651 O O . PHE A 1 85 ? 10.183 -16.208 -18.525 1.00 41.06 85 PHE A O 1
ATOM 658 N N . ALA A 1 86 ? 9.003 -17.802 -17.473 1.00 43.00 86 ALA A N 1
ATOM 659 C CA . ALA A 1 86 ? 8.211 -16.928 -16.634 1.00 43.00 86 ALA A CA 1
ATOM 660 C C . ALA A 1 86 ? 9.152 -16.443 -15.529 1.00 43.00 86 ALA A C 1
ATOM 662 O O . ALA A 1 86 ? 9.194 -16.988 -14.429 1.00 43.00 86 ALA A O 1
ATOM 663 N N . GLY A 1 87 ? 9.987 -15.461 -15.865 1.00 39.75 87 GLY A N 1
ATOM 664 C CA . GLY A 1 87 ? 10.691 -14.666 -14.888 1.00 39.75 87 GLY A CA 1
ATOM 665 C C . GLY A 1 87 ? 9.615 -13.964 -14.088 1.00 39.75 87 GLY A C 1
ATOM 666 O O . GLY A 1 87 ? 9.124 -12.913 -14.491 1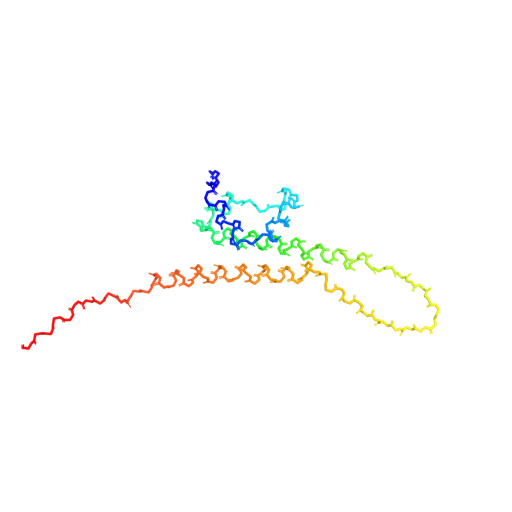.00 39.75 87 GLY A O 1
ATOM 667 N N . THR A 1 88 ? 9.199 -14.572 -12.982 1.00 44.97 88 THR A N 1
ATOM 668 C CA . THR A 1 88 ? 8.519 -13.870 -11.907 1.00 44.97 88 THR A CA 1
ATOM 669 C C . THR A 1 88 ? 9.540 -12.851 -11.425 1.00 44.97 88 THR A C 1
ATOM 671 O O . THR A 1 88 ? 10.369 -13.138 -10.565 1.00 44.97 88 THR A O 1
ATOM 674 N N . SER A 1 89 ? 9.579 -11.702 -12.101 1.00 52.22 89 SER A N 1
ATOM 675 C CA . SER A 1 89 ? 10.404 -10.568 -11.721 1.00 52.22 89 SER A CA 1
ATOM 676 C C . SER A 1 89 ? 10.154 -10.355 -10.235 1.00 52.22 89 SER A C 1
ATOM 678 O O . SER A 1 89 ? 8.998 -10.382 -9.807 1.00 52.22 89 SER A O 1
ATOM 680 N N . VAL A 1 90 ? 11.211 -10.225 -9.436 1.00 55.12 90 VAL A N 1
ATOM 681 C CA . VAL A 1 90 ? 11.109 -10.042 -7.975 1.00 55.12 90 VAL A CA 1
ATOM 682 C C . VAL A 1 90 ? 10.108 -8.916 -7.651 1.00 55.12 90 VAL A C 1
ATOM 684 O O . VAL A 1 90 ? 9.292 -9.046 -6.743 1.00 55.12 90 VAL A O 1
ATOM 687 N N . GLU A 1 91 ? 10.031 -7.918 -8.537 1.00 60.00 91 GLU A N 1
ATOM 688 C CA . GLU A 1 91 ? 9.074 -6.807 -8.532 1.00 60.00 91 GLU A CA 1
ATOM 689 C C . GLU A 1 91 ? 7.589 -7.230 -8.570 1.00 60.00 91 GLU A C 1
ATOM 691 O O . GLU A 1 91 ? 6.744 -6.567 -7.975 1.00 60.00 91 GLU A O 1
ATOM 696 N N . ALA A 1 92 ? 7.240 -8.331 -9.243 1.00 59.66 92 ALA A N 1
ATOM 697 C CA . ALA A 1 92 ? 5.869 -8.845 -9.306 1.00 59.66 92 ALA A CA 1
ATOM 698 C C . ALA A 1 92 ? 5.456 -9.568 -8.011 1.00 59.66 92 ALA A C 1
ATOM 700 O O . ALA A 1 92 ? 4.298 -9.470 -7.597 1.00 59.66 92 ALA A O 1
ATOM 701 N N . GLY A 1 93 ? 6.396 -10.265 -7.361 1.00 65.38 93 GLY A N 1
ATOM 702 C CA . GLY A 1 93 ? 6.179 -10.866 -6.041 1.00 65.38 93 GLY A CA 1
ATOM 703 C C . GLY A 1 93 ? 6.034 -9.801 -4.953 1.00 65.38 93 GLY A C 1
ATOM 704 O O . GLY A 1 93 ? 5.112 -9.864 -4.138 1.00 65.38 93 GLY A O 1
ATOM 705 N N . ASP A 1 94 ? 6.877 -8.770 -5.012 1.00 77.31 94 ASP A N 1
ATOM 706 C CA . ASP A 1 94 ? 6.809 -7.619 -4.111 1.00 77.31 94 ASP A CA 1
ATOM 707 C C . ASP A 1 94 ? 5.515 -6.814 -4.306 1.00 77.31 94 ASP A C 1
ATOM 709 O O . ASP A 1 94 ? 4.853 -6.466 -3.328 1.00 77.31 94 ASP A O 1
ATOM 713 N N . ALA A 1 95 ? 5.062 -6.610 -5.550 1.00 80.69 95 ALA A N 1
ATOM 714 C CA . ALA A 1 95 ? 3.796 -5.928 -5.830 1.00 80.69 95 ALA A CA 1
ATOM 715 C C . ALA A 1 95 ? 2.581 -6.640 -5.206 1.00 80.69 95 ALA A C 1
ATOM 717 O O . ALA A 1 95 ? 1.691 -5.989 -4.646 1.00 80.69 95 ALA A O 1
ATOM 718 N N . GLN A 1 96 ? 2.534 -7.976 -5.265 1.00 84.00 96 GLN A N 1
ATOM 719 C CA . GLN A 1 96 ? 1.473 -8.753 -4.615 1.00 84.00 96 GLN A CA 1
ATOM 720 C C . GLN A 1 96 ? 1.534 -8.625 -3.090 1.00 84.00 96 GLN A C 1
ATOM 722 O O . GLN A 1 96 ? 0.498 -8.410 -2.457 1.00 84.00 96 GLN A O 1
ATOM 727 N N . ALA A 1 97 ? 2.733 -8.701 -2.504 1.00 86.56 97 ALA A N 1
ATOM 728 C CA . ALA A 1 97 ? 2.930 -8.546 -1.066 1.00 86.56 97 ALA A CA 1
ATOM 729 C C . ALA A 1 97 ? 2.504 -7.151 -0.572 1.00 86.56 97 ALA A C 1
ATOM 731 O O . ALA A 1 97 ? 1.814 -7.036 0.443 1.00 86.56 97 ALA A O 1
ATOM 732 N N . TRP A 1 98 ? 2.842 -6.091 -1.309 1.00 90.12 98 TRP A N 1
ATOM 733 C CA . TRP A 1 98 ? 2.441 -4.721 -0.978 1.00 90.12 98 TRP A CA 1
ATOM 734 C C . TRP A 1 98 ? 0.929 -4.520 -1.088 1.00 90.12 98 TRP A C 1
ATOM 736 O O . TRP A 1 98 ? 0.326 -3.927 -0.193 1.00 90.12 98 TRP A O 1
ATOM 746 N N . THR A 1 99 ? 0.298 -5.090 -2.119 1.00 88.94 99 THR A N 1
ATOM 747 C CA . THR A 1 99 ? -1.166 -5.047 -2.285 1.00 88.94 99 THR A CA 1
ATOM 748 C C . THR A 1 99 ? -1.879 -5.773 -1.141 1.00 88.94 99 THR A C 1
ATOM 750 O O . THR A 1 99 ? -2.841 -5.256 -0.571 1.00 88.94 99 THR A O 1
ATOM 753 N N . ALA A 1 100 ? -1.391 -6.959 -0.757 1.00 90.19 100 ALA A N 1
ATOM 754 C CA . ALA A 1 100 ? -1.931 -7.709 0.375 1.00 90.19 100 ALA A CA 1
ATOM 755 C C . ALA A 1 100 ? -1.799 -6.912 1.680 1.00 90.19 100 ALA A C 1
ATOM 757 O O . ALA A 1 100 ? -2.766 -6.780 2.431 1.00 90.19 100 ALA A O 1
ATOM 758 N N . ARG A 1 101 ? -0.639 -6.286 1.908 1.00 89.56 101 ARG A N 1
ATOM 759 C CA . ARG A 1 101 ? -0.412 -5.455 3.092 1.00 89.56 101 ARG A CA 1
ATOM 760 C C . ARG A 1 101 ? -1.332 -4.235 3.140 1.00 89.56 101 ARG A C 1
ATOM 762 O O . ARG A 1 101 ? -1.834 -3.883 4.206 1.00 89.56 101 ARG A O 1
ATOM 769 N N . ALA A 1 102 ? -1.585 -3.599 1.999 1.00 89.69 102 ALA A N 1
ATOM 770 C CA . ALA A 1 102 ? -2.533 -2.495 1.910 1.00 89.69 102 ALA A CA 1
ATOM 771 C C . ALA A 1 102 ? -3.962 -2.942 2.269 1.00 89.69 102 ALA A C 1
ATOM 773 O O . ALA A 1 102 ? -4.685 -2.221 2.961 1.00 89.69 102 ALA A O 1
ATOM 774 N N . ALA A 1 103 ? -4.368 -4.141 1.837 1.00 89.75 103 ALA A N 1
ATOM 775 C CA . ALA A 1 103 ? -5.663 -4.720 2.185 1.00 89.75 103 ALA A CA 1
ATOM 776 C C . ALA A 1 103 ? -5.788 -5.016 3.689 1.00 89.75 103 ALA A C 1
ATOM 778 O O . ALA A 1 103 ? -6.819 -4.695 4.279 1.00 89.75 103 ALA A O 1
ATOM 779 N N . GLU A 1 104 ? -4.738 -5.548 4.320 1.00 90.50 104 GLU A N 1
ATOM 780 C CA . GLU A 1 104 ? -4.692 -5.761 5.775 1.00 90.50 104 GLU A CA 1
ATOM 781 C C . GLU A 1 104 ? -4.874 -4.452 6.547 1.00 90.50 104 GLU A C 1
ATOM 783 O O . GLU A 1 104 ? -5.729 -4.371 7.422 1.00 90.50 104 GLU A O 1
ATOM 788 N N . LEU A 1 105 ? -4.148 -3.390 6.179 1.00 89.69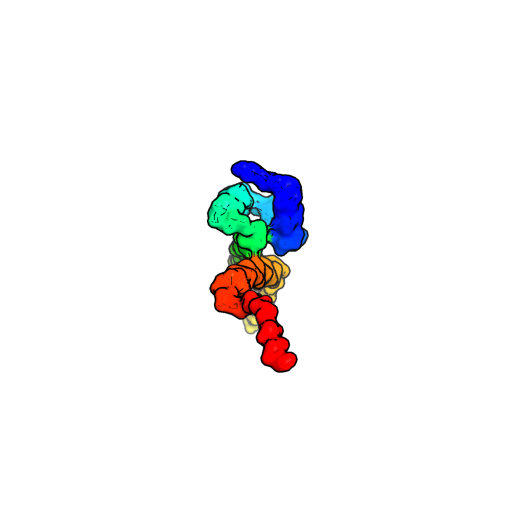 105 LEU A N 1
ATOM 789 C CA . LEU A 1 105 ? -4.263 -2.088 6.851 1.00 89.69 105 LEU A CA 1
ATOM 790 C C . LEU A 1 105 ? -5.683 -1.508 6.762 1.00 89.69 105 LEU A C 1
ATOM 792 O O . LEU A 1 105 ? -6.178 -0.917 7.722 1.00 89.69 105 LEU A O 1
ATOM 796 N N . ARG A 1 106 ? -6.361 -1.691 5.623 1.00 90.00 106 ARG A N 1
ATOM 797 C CA . ARG A 1 106 ? -7.766 -1.286 5.455 1.00 90.00 106 ARG A CA 1
ATOM 798 C C . ARG A 1 106 ? -8.708 -2.146 6.293 1.00 90.00 106 ARG A C 1
ATOM 800 O O . ARG A 1 106 ? -9.663 -1.617 6.860 1.00 90.00 106 ARG A O 1
ATOM 807 N N . ALA A 1 107 ? -8.449 -3.450 6.371 1.00 89.69 107 ALA A N 1
ATOM 808 C CA . ALA A 1 107 ? -9.222 -4.366 7.199 1.00 89.69 107 ALA A CA 1
ATOM 809 C C . ALA A 1 107 ? -9.078 -4.036 8.692 1.00 89.69 107 ALA A C 1
ATOM 811 O O . ALA A 1 107 ? -10.090 -4.010 9.387 1.00 89.69 107 ALA A O 1
ATOM 812 N N . ASP A 1 108 ? -7.875 -3.691 9.156 1.00 88.31 108 ASP A N 1
ATOM 813 C CA . ASP A 1 108 ? -7.613 -3.272 10.538 1.00 88.31 108 ASP A CA 1
ATOM 814 C C . ASP A 1 108 ? -8.408 -2.014 10.902 1.00 88.31 108 ASP A C 1
ATOM 816 O O . ASP A 1 108 ? -9.084 -1.974 11.929 1.00 88.31 108 ASP A O 1
ATOM 820 N N . VAL A 1 109 ? -8.377 -0.989 10.040 1.00 88.94 109 VAL A N 1
ATOM 821 C CA . VAL A 1 109 ? -9.147 0.249 10.253 1.00 88.94 109 VAL A CA 1
ATOM 822 C C . VAL A 1 109 ? -10.647 -0.041 10.261 1.00 88.94 109 VAL A C 1
ATOM 824 O O . VAL A 1 109 ? -11.362 0.433 11.141 1.00 88.94 109 VAL A O 1
ATOM 827 N N . LYS A 1 110 ? -11.136 -0.863 9.324 1.00 87.19 110 LYS A N 1
ATOM 828 C CA . LYS A 1 110 ? -12.552 -1.244 9.267 1.00 87.19 110 LYS A CA 1
ATOM 829 C C . LYS A 1 110 ? -12.987 -2.044 10.499 1.00 87.19 110 LYS A C 1
ATOM 831 O O . LYS A 1 110 ? -14.054 -1.771 11.036 1.00 87.19 110 LYS A O 1
ATOM 836 N N . GLY A 1 111 ? -12.182 -3.006 10.943 1.00 83.94 111 GLY A N 1
ATOM 837 C CA . GLY A 1 111 ? -12.461 -3.807 12.134 1.00 83.94 111 GLY A CA 1
ATOM 838 C C . GLY A 1 111 ? -12.474 -2.959 13.403 1.00 83.94 111 GLY A C 1
ATOM 839 O O . GLY A 1 111 ? -13.350 -3.128 14.244 1.00 83.94 111 GLY A O 1
ATOM 840 N N . GLU A 1 112 ? -11.559 -1.994 13.519 1.00 84.00 112 GLU A N 1
ATOM 841 C CA . GLU A 1 112 ? -11.541 -1.053 14.641 1.00 84.00 112 GLU A CA 1
ATOM 842 C C . GLU A 1 112 ? -12.774 -0.137 14.647 1.00 84.00 112 GLU A C 1
ATOM 844 O O . GLU A 1 112 ? -13.325 0.142 15.711 1.00 84.00 112 GLU A O 1
ATOM 849 N N . LEU A 1 113 ? -13.241 0.303 13.476 1.00 81.88 113 LEU A N 1
ATOM 850 C CA . LEU A 1 113 ? -14.482 1.070 13.354 1.00 81.88 113 LEU A CA 1
ATOM 851 C C . LEU A 1 113 ? -15.714 0.235 13.728 1.00 81.88 113 LEU A C 1
ATOM 853 O O . LEU A 1 113 ? -16.555 0.727 14.471 1.00 81.88 113 LEU A O 1
ATOM 857 N N . ASP A 1 114 ? -15.796 -1.022 13.285 1.00 79.81 114 ASP A N 1
ATOM 858 C CA . ASP A 1 114 ? -16.893 -1.940 13.634 1.00 79.81 114 ASP A CA 1
ATOM 859 C C . ASP A 1 114 ? -16.952 -2.204 15.148 1.00 79.81 114 ASP A C 1
ATOM 861 O O . ASP A 1 114 ? -18.006 -2.091 15.769 1.00 79.81 114 ASP A O 1
ATOM 865 N N . LEU A 1 115 ? -15.794 -2.436 15.776 1.00 77.06 115 LEU A N 1
ATOM 866 C CA . LEU A 1 115 ? -15.668 -2.582 17.231 1.00 77.06 115 LEU A CA 1
ATOM 867 C C . LEU A 1 115 ? -16.113 -1.327 17.995 1.00 77.06 115 LEU A C 1
ATOM 869 O O . LEU A 1 115 ? -16.670 -1.439 19.085 1.00 77.06 115 LEU A O 1
ATOM 873 N N . ARG A 1 116 ? -15.855 -0.133 17.448 1.00 74.25 116 ARG A N 1
ATOM 874 C CA . ARG A 1 116 ? -16.284 1.143 18.045 1.00 74.25 116 ARG A CA 1
ATOM 875 C C . ARG A 1 116 ? -17.782 1.392 17.874 1.00 74.25 116 ARG A C 1
ATOM 877 O O . ARG A 1 116 ? -18.371 2.050 18.728 1.00 74.25 116 ARG A O 1
ATOM 884 N N . ASP A 1 117 ? -18.373 0.887 16.796 1.00 71.38 117 ASP A N 1
ATOM 885 C CA . ASP A 1 117 ? -19.787 1.070 16.465 1.00 71.38 117 ASP A CA 1
ATOM 886 C C . ASP A 1 117 ? -20.697 0.018 17.113 1.00 71.38 117 ASP A C 1
ATOM 888 O O . ASP A 1 117 ? -21.906 0.133 16.996 1.00 71.38 117 ASP A O 1
ATOM 892 N N . GLN A 1 118 ? -20.172 -0.982 17.836 1.00 61.19 118 GLN A N 1
ATOM 893 C CA . GLN A 1 118 ? -21.001 -1.927 18.596 1.00 61.19 118 GLN A CA 1
ATOM 894 C C . GLN A 1 118 ? -21.536 -1.292 19.899 1.00 61.19 118 GLN A C 1
ATOM 896 O O . GLN A 1 118 ? -20.794 -1.172 20.882 1.00 61.19 118 GLN A O 1
ATOM 901 N N . PRO A 1 119 ? -22.839 -0.942 19.994 1.00 57.88 119 PRO A N 1
ATOM 902 C CA . PRO A 1 119 ? -23.441 -0.506 21.245 1.00 57.88 119 PRO A CA 1
ATOM 903 C C . PRO A 1 119 ? -23.712 -1.724 22.134 1.00 57.88 119 PRO A C 1
ATOM 905 O O . PRO A 1 119 ? -24.817 -2.263 22.149 1.00 57.88 119 PRO A O 1
ATOM 908 N N . GLY A 1 120 ? -22.726 -2.189 22.899 1.00 59.72 120 GLY A N 1
ATOM 909 C CA . GLY A 1 120 ? -23.021 -3.245 23.866 1.00 59.72 120 GLY A CA 1
ATOM 910 C C . GLY A 1 120 ? -21.832 -3.981 24.438 1.00 59.72 120 GLY A C 1
ATOM 911 O O . GLY A 1 120 ? -21.595 -5.118 24.067 1.00 59.72 120 GLY A O 1
ATOM 912 N N . THR A 1 121 ? -21.149 -3.377 25.408 1.00 52.59 121 THR A N 1
ATOM 913 C CA . THR A 1 121 ? -20.804 -4.017 26.694 1.00 52.59 121 THR A CA 1
ATOM 914 C C . THR A 1 121 ? -20.416 -2.896 27.659 1.00 52.59 121 THR A C 1
ATOM 916 O O . THR A 1 121 ? -19.270 -2.748 28.072 1.00 52.59 121 THR A O 1
ATOM 919 N N . VAL A 1 122 ? -21.381 -2.044 28.013 1.00 54.44 122 VAL A N 1
ATOM 920 C CA . VAL A 1 122 ? -21.293 -1.353 29.300 1.00 54.44 122 VAL A CA 1
ATOM 921 C C . VAL A 1 122 ? -21.750 -2.389 30.318 1.00 54.44 122 VAL A C 1
ATOM 923 O O . VAL A 1 122 ? -22.948 -2.614 30.478 1.00 54.44 122 VAL A O 1
ATOM 926 N N . SER A 1 123 ? -20.796 -3.075 30.951 1.00 48.38 123 SER A N 1
ATOM 927 C CA . SER A 1 123 ? -21.046 -3.808 32.194 1.00 48.38 123 SER A CA 1
ATOM 928 C C . SER A 1 123 ? -21.558 -2.808 33.226 1.00 48.38 123 SER A C 1
ATOM 930 O O . SER A 1 123 ? -20.777 -2.159 33.920 1.00 48.38 123 SER A O 1
ATOM 932 N N . GLY A 1 124 ? -22.876 -2.638 33.296 1.00 50.34 124 GLY A N 1
ATOM 933 C CA . GLY A 1 124 ? -23.516 -2.040 34.456 1.00 50.34 124 GLY A CA 1
ATOM 934 C C . GLY A 1 124 ? -23.250 -2.937 35.671 1.00 50.34 124 GLY A C 1
ATOM 935 O O . GLY A 1 124 ? -23.274 -4.163 35.525 1.00 50.34 124 GLY A O 1
ATOM 936 N N . PRO A 1 125 ? -22.956 -2.376 36.855 1.00 53.25 125 PRO A N 1
ATOM 937 C CA . PRO A 1 125 ? -22.794 -3.177 38.057 1.00 53.25 125 PRO A CA 1
ATOM 938 C C . PRO A 1 125 ? -24.110 -3.908 38.337 1.00 53.25 125 PRO A C 1
ATOM 940 O O . PRO A 1 125 ? -25.152 -3.285 38.532 1.00 53.25 125 PRO A O 1
ATOM 943 N N . VAL A 1 126 ? -24.071 -5.239 38.331 1.00 56.66 126 VAL A N 1
ATOM 944 C CA . VAL A 1 126 ? -25.184 -6.054 38.813 1.00 56.66 126 VAL A CA 1
ATOM 945 C C . VAL A 1 126 ? -25.191 -5.919 40.334 1.00 56.66 126 VAL A C 1
ATOM 947 O O . VAL A 1 126 ? -24.458 -6.621 41.029 1.00 56.66 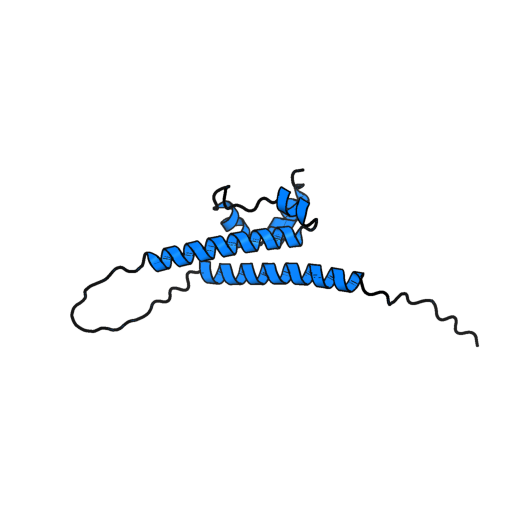126 VAL A O 1
ATOM 950 N N . GLU A 1 127 ? -25.988 -4.988 40.856 1.00 50.53 127 GLU A N 1
ATOM 951 C CA . GLU A 1 127 ? -26.409 -5.020 42.256 1.00 50.53 127 GLU A CA 1
ATOM 952 C C . GLU A 1 127 ? -27.247 -6.285 42.465 1.00 50.53 127 GLU A C 1
ATOM 954 O O . GLU A 1 127 ? -28.449 -6.329 42.204 1.00 50.53 127 GLU A O 1
ATOM 959 N N . VAL A 1 128 ? -26.588 -7.351 42.913 1.00 54.25 128 VAL A N 1
ATOM 960 C CA . VAL A 1 128 ? -27.261 -8.516 43.477 1.00 54.25 128 VAL A CA 1
ATOM 961 C C . VAL A 1 128 ? -27.629 -8.154 44.913 1.00 54.25 128 VAL A C 1
ATOM 963 O O . VAL A 1 128 ? -26.804 -8.256 45.816 1.00 54.25 128 VAL A O 1
ATOM 966 N N . SER A 1 129 ? -28.864 -7.699 45.114 1.00 50.53 129 SER A N 1
ATOM 967 C CA . SER A 1 129 ? -29.473 -7.666 46.444 1.00 50.53 129 SER A CA 1
ATOM 968 C C . SER A 1 129 ? -30.048 -9.049 46.764 1.00 50.53 129 SER A C 1
ATOM 970 O O . SER A 1 129 ? -30.977 -9.489 46.087 1.00 50.53 129 SER A O 1
ATOM 972 N N . PHE A 1 130 ? -29.508 -9.707 47.792 1.00 53.16 130 PHE A N 1
ATOM 973 C CA . PHE A 1 130 ? -30.168 -10.764 48.566 1.00 53.16 130 PHE A CA 1
ATOM 974 C C . PHE A 1 130 ? -29.928 -10.519 50.053 1.00 53.16 130 PHE A C 1
ATOM 976 O O . PHE A 1 130 ? -28.787 -10.138 50.402 1.00 53.16 130 PHE A O 1
#